Protein AF-A0A1E5A5E1-F1 (afdb_monomer_lite)

Foldseek 3Di:
DFPDPLCVVVLVCVVVVHDDDPVRSVVVSQCPDLVNCLVCQVVVFPVVVCVVCCVVVVDDPPDPDGPSDPDPDPDDDDPVVVVVVLVVCCVPVCVVPVDSDPVSVVVPDDPPSVTDDDD

Sequence (119 aa):
MLQKADQVPAVVAEFIGLELDDAAMARVIEYCSRDYMSSHPHQFDDHVLRQKRESVWQLPPDGTASKAIRFSAKLSLSPALRARLDEVWADTVQKRLGFESYAAFRRSLPNSLGVTRVD

Structure (mmCIF, N/CA/C/O backbone):
data_AF-A0A1E5A5E1-F1
#
_entry.id   AF-A0A1E5A5E1-F1
#
loop_
_atom_site.group_PDB
_atom_site.id
_atom_site.type_symbol
_atom_site.label_atom_id
_atom_site.label_alt_id
_atom_site.label_comp_id
_atom_site.label_asym_id
_atom_site.label_entity_id
_atom_site.label_seq_id
_atom_site.pdbx_PDB_ins_code
_atom_site.Cartn_x
_atom_site.Cartn_y
_atom_site.Cartn_z
_atom_site.occupancy
_atom_site.B_iso_or_equiv
_atom_site.auth_seq_id
_atom_site.auth_comp_id
_atom_site.auth_asym_id
_atom_site.auth_atom_id
_atom_site.pdbx_PDB_model_num
ATOM 1 N N . MET A 1 1 ? -2.680 6.492 -3.375 1.00 49.62 1 MET A N 1
ATOM 2 C CA . MET A 1 1 ? -3.207 6.248 -2.012 1.00 49.62 1 MET A CA 1
ATOM 3 C C . MET A 1 1 ? -4.317 7.249 -1.724 1.00 49.62 1 MET A C 1
ATOM 5 O O . MET A 1 1 ? -4.449 8.203 -2.488 1.00 49.62 1 MET A O 1
ATOM 9 N N . LEU A 1 2 ? -5.129 7.022 -0.687 1.00 54.59 2 LEU A N 1
ATOM 10 C CA . LEU A 1 2 ? -5.981 8.085 -0.149 1.00 54.59 2 LEU A CA 1
ATOM 11 C C . LEU A 1 2 ? -5.094 9.247 0.318 1.00 54.59 2 LEU A C 1
ATOM 13 O O . LEU A 1 2 ? -3.959 9.015 0.733 1.00 54.59 2 LEU A O 1
ATOM 17 N N . GLN A 1 3 ? -5.584 10.482 0.193 1.00 57.97 3 GLN A N 1
ATOM 18 C CA . GLN A 1 3 ? -4.811 11.696 0.498 1.00 57.97 3 GLN A CA 1
ATOM 19 C C . GLN A 1 3 ? -4.301 11.748 1.939 1.00 57.97 3 GLN A C 1
ATOM 21 O O . GLN A 1 3 ? -3.263 12.358 2.192 1.00 57.97 3 GLN A O 1
ATOM 26 N N . LYS A 1 4 ? -5.010 11.104 2.870 1.00 72.62 4 LYS A N 1
ATOM 27 C CA . LYS A 1 4 ? -4.650 11.078 4.282 1.00 72.62 4 LYS A CA 1
ATOM 28 C C . LYS A 1 4 ? -4.744 9.652 4.819 1.00 72.62 4 LYS A C 1
ATOM 30 O O . LYS A 1 4 ? -5.759 8.979 4.650 1.00 72.62 4 LYS A O 1
ATOM 35 N N . ALA A 1 5 ? -3.644 9.165 5.390 1.00 73.81 5 ALA A N 1
ATOM 36 C CA . ALA A 1 5 ? -3.516 7.775 5.827 1.00 73.81 5 ALA A CA 1
ATOM 37 C C . ALA A 1 5 ? -4.463 7.427 6.991 1.00 73.81 5 ALA A C 1
ATOM 39 O O . ALA A 1 5 ? -4.942 6.302 7.071 1.00 73.81 5 ALA A O 1
ATOM 40 N N . ASP A 1 6 ? -4.778 8.406 7.837 1.00 80.19 6 ASP A N 1
ATOM 41 C CA . ASP A 1 6 ? -5.732 8.328 8.950 1.00 80.19 6 ASP A CA 1
ATOM 42 C C . ASP A 1 6 ? -7.191 8.141 8.499 1.00 80.19 6 ASP A C 1
ATOM 44 O O . ASP A 1 6 ? -8.006 7.640 9.265 1.00 80.19 6 ASP A O 1
ATOM 48 N N . GLN A 1 7 ? -7.526 8.477 7.249 1.00 83.31 7 GLN A N 1
ATOM 49 C CA . GLN A 1 7 ? -8.865 8.266 6.683 1.00 83.31 7 GLN A CA 1
ATOM 50 C C . GLN A 1 7 ? -9.058 6.864 6.089 1.00 83.31 7 GLN A C 1
ATOM 52 O O . GLN A 1 7 ? -10.190 6.450 5.840 1.00 83.31 7 GLN A O 1
ATOM 57 N N . VAL A 1 8 ? -7.972 6.118 5.851 1.00 87.88 8 VAL A N 1
ATOM 58 C CA . VAL A 1 8 ? -8.037 4.772 5.255 1.00 87.88 8 VAL A CA 1
ATOM 59 C C . VAL A 1 8 ? -8.859 3.798 6.104 1.00 87.88 8 VAL A C 1
ATOM 61 O O . VAL A 1 8 ? -9.702 3.118 5.518 1.00 87.88 8 VAL A O 1
ATOM 64 N N . PRO A 1 9 ? -8.694 3.729 7.440 1.00 91.31 9 PRO A N 1
ATOM 65 C CA . PRO A 1 9 ? -9.478 2.815 8.267 1.00 91.31 9 PRO A CA 1
ATOM 66 C C . PRO A 1 9 ? -10.992 3.009 8.149 1.00 91.31 9 PRO A C 1
ATOM 68 O O . PRO A 1 9 ? -11.710 2.023 8.018 1.00 91.31 9 PRO A O 1
ATOM 71 N N . ALA A 1 10 ? -11.473 4.256 8.113 1.00 89.56 10 ALA A N 1
ATOM 72 C CA . ALA A 1 10 ? -12.899 4.552 7.964 1.00 89.56 10 ALA A CA 1
ATOM 73 C C . ALA A 1 10 ? -13.447 4.088 6.605 1.00 89.56 10 ALA A C 1
ATOM 75 O O . ALA A 1 10 ? -14.482 3.433 6.546 1.00 89.56 10 ALA A O 1
ATOM 76 N N . VAL A 1 11 ? -12.708 4.345 5.520 1.00 89.62 11 VAL A N 1
ATOM 77 C CA . VAL A 1 11 ? -13.083 3.891 4.169 1.00 89.62 11 VAL A CA 1
ATOM 78 C C . VAL A 1 11 ? -13.121 2.366 4.083 1.00 89.62 11 VAL A C 1
ATOM 80 O O . VAL A 1 11 ? -14.003 1.798 3.445 1.00 89.62 11 VAL A O 1
ATOM 83 N N . VAL A 1 12 ? -12.159 1.688 4.714 1.00 91.00 12 VAL A N 1
ATOM 84 C CA . VAL A 1 12 ? -12.129 0.222 4.758 1.00 91.00 12 VAL A CA 1
ATOM 85 C C . VAL A 1 12 ? -13.298 -0.318 5.578 1.00 91.00 12 VAL A C 1
ATOM 87 O O . VAL A 1 12 ? -13.933 -1.265 5.128 1.00 91.00 12 VAL A O 1
ATOM 90 N N . ALA A 1 13 ? -13.603 0.285 6.730 1.00 92.75 13 ALA A N 1
ATOM 91 C CA . ALA A 1 13 ? -14.733 -0.094 7.575 1.00 92.75 13 ALA A CA 1
ATOM 92 C C . ALA A 1 13 ? -16.069 0.026 6.824 1.00 92.75 13 ALA A C 1
ATOM 94 O O . ALA A 1 13 ? -16.838 -0.933 6.802 1.00 92.75 13 ALA A O 1
ATOM 95 N N . GLU A 1 14 ? -16.294 1.137 6.118 1.00 91.75 14 GLU A N 1
ATOM 96 C CA . GLU A 1 14 ? -17.468 1.318 5.255 1.00 91.75 14 GLU A CA 1
ATOM 97 C C . GLU A 1 14 ? -17.520 0.257 4.146 1.00 91.75 14 GLU A C 1
ATOM 99 O O . GLU A 1 14 ? -18.545 -0.393 3.948 1.00 91.75 14 GLU A O 1
ATOM 104 N N . PHE A 1 15 ? -16.398 0.024 3.457 1.00 91.00 15 PHE A N 1
ATOM 105 C CA . PHE A 1 15 ? -16.320 -0.946 2.364 1.00 91.00 15 PHE A CA 1
ATOM 106 C C . PHE A 1 15 ? -16.673 -2.376 2.798 1.00 91.00 15 PHE A C 1
ATOM 108 O O . PHE A 1 15 ? -17.305 -3.106 2.035 1.00 91.00 15 PHE A O 1
ATOM 115 N N . ILE A 1 16 ? -16.262 -2.783 4.001 1.00 93.81 16 ILE A N 1
ATOM 116 C CA . ILE A 1 16 ? -16.530 -4.127 4.533 1.00 93.81 16 ILE A CA 1
ATOM 117 C C . ILE A 1 16 ? -17.807 -4.200 5.386 1.00 93.81 16 ILE A C 1
ATOM 119 O O . ILE A 1 16 ? -18.127 -5.278 5.882 1.00 93.81 16 ILE A O 1
ATOM 123 N N . GLY A 1 17 ? -18.528 -3.086 5.564 1.00 93.88 17 GLY A N 1
ATOM 124 C CA . GLY A 1 17 ? -19.753 -3.023 6.366 1.00 93.88 17 GLY A CA 1
ATOM 125 C C . GLY A 1 17 ? -19.527 -3.236 7.866 1.00 93.88 17 GLY A C 1
ATOM 126 O O . GLY A 1 17 ? -20.331 -3.904 8.514 1.00 93.88 17 GLY A O 1
ATOM 127 N N . LEU A 1 18 ? -18.421 -2.722 8.410 1.00 95.12 18 LEU A N 1
ATOM 128 C CA . LEU A 1 18 ? -18.067 -2.851 9.823 1.00 95.12 18 LEU A CA 1
ATOM 129 C C . LEU A 1 18 ? -18.313 -1.540 10.573 1.00 95.12 18 LEU A C 1
ATOM 131 O O . LEU A 1 18 ? -17.696 -0.521 10.276 1.00 95.12 18 LEU A O 1
ATOM 135 N N . GLU A 1 19 ? -19.157 -1.596 11.599 1.00 93.56 19 GLU A N 1
ATOM 136 C CA . GLU A 1 19 ? -19.338 -0.487 12.534 1.00 93.56 19 GLU A CA 1
ATOM 137 C C . GLU A 1 19 ? -18.214 -0.496 13.577 1.00 93.56 19 GLU A C 1
ATOM 139 O O . GLU A 1 19 ? -17.918 -1.526 14.188 1.00 93.56 19 GLU A O 1
ATOM 144 N N . LEU A 1 20 ? -17.579 0.658 13.779 1.00 90.81 20 LEU A N 1
ATOM 145 C CA . LEU A 1 20 ? -16.525 0.855 14.769 1.00 90.81 20 LEU A CA 1
ATOM 146 C C . LEU A 1 20 ? -16.891 2.046 15.646 1.00 90.81 20 LEU A C 1
ATOM 148 O O . LEU A 1 20 ? -17.238 3.107 15.131 1.00 90.81 20 LEU A O 1
ATOM 152 N N . ASP A 1 21 ? -16.766 1.880 16.960 1.00 95.75 21 ASP A N 1
ATOM 153 C CA . ASP A 1 21 ? -16.790 3.020 17.869 1.00 95.75 21 ASP A CA 1
ATOM 154 C C . ASP A 1 21 ? -15.487 3.836 17.765 1.00 95.75 21 ASP A C 1
ATOM 156 O O . ASP A 1 21 ? -14.462 3.373 17.244 1.00 95.75 21 ASP A O 1
ATOM 160 N N . ASP A 1 22 ? -15.515 5.066 18.282 1.00 94.25 22 ASP A N 1
ATOM 161 C CA . ASP A 1 22 ? -14.371 5.983 18.231 1.00 94.25 22 ASP A CA 1
ATOM 162 C C . ASP A 1 22 ? -13.118 5.392 18.898 1.00 94.25 22 ASP A C 1
ATOM 164 O O . ASP A 1 22 ? -11.992 5.612 18.445 1.00 94.25 22 ASP A O 1
ATOM 168 N N . ALA A 1 23 ? -13.295 4.593 19.955 1.00 95.81 23 ALA A N 1
ATOM 169 C CA . ALA A 1 23 ? -12.195 3.973 20.685 1.00 95.81 23 ALA A CA 1
ATOM 170 C C . ALA A 1 23 ? -11.534 2.834 19.890 1.00 95.81 23 ALA A C 1
ATOM 172 O O . ALA A 1 23 ? -10.325 2.606 19.994 1.00 95.81 23 ALA A O 1
ATOM 173 N N . ALA A 1 24 ? -12.306 2.083 19.110 1.00 94.75 24 ALA A N 1
ATOM 174 C CA . ALA A 1 24 ? -11.819 1.071 18.191 1.00 94.75 24 ALA A CA 1
ATOM 175 C C . ALA A 1 24 ? -11.139 1.730 16.988 1.00 94.75 24 ALA A C 1
ATOM 177 O O . ALA A 1 24 ? -10.028 1.334 16.637 1.00 94.75 24 ALA A O 1
ATOM 178 N N . MET A 1 25 ? -11.737 2.781 16.419 1.00 95.00 25 MET A N 1
ATOM 179 C CA . MET A 1 25 ? -11.148 3.542 15.315 1.00 95.00 25 MET A CA 1
ATOM 180 C C . MET A 1 25 ? -9.783 4.131 15.697 1.00 95.00 25 MET A C 1
ATOM 182 O O . MET A 1 25 ? -8.807 3.964 14.963 1.00 95.00 25 MET A O 1
ATOM 186 N N . ALA A 1 26 ? -9.680 4.745 16.880 1.00 94.50 26 ALA A N 1
ATOM 187 C CA . ALA A 1 26 ? -8.428 5.308 17.381 1.00 94.50 26 ALA A CA 1
ATOM 188 C C . ALA A 1 26 ? -7.321 4.245 17.500 1.00 94.50 26 ALA A C 1
ATOM 190 O O . ALA A 1 26 ? -6.195 4.467 17.050 1.00 94.50 26 ALA A O 1
ATOM 191 N N . ARG A 1 27 ? -7.656 3.057 18.025 1.00 94.94 27 ARG A N 1
ATOM 192 C CA . ARG A 1 27 ? -6.721 1.922 18.122 1.00 94.94 27 ARG A CA 1
ATOM 193 C C . ARG A 1 27 ? -6.278 1.415 16.753 1.00 94.94 27 ARG A C 1
ATOM 195 O O . ARG A 1 27 ? -5.101 1.122 16.563 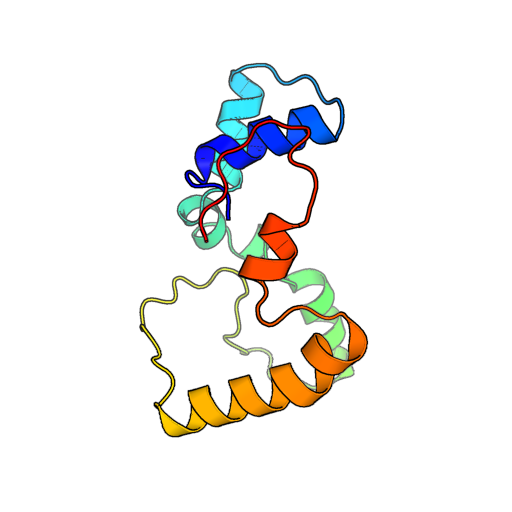1.00 94.94 27 ARG A O 1
ATOM 202 N N . VAL A 1 28 ? -7.193 1.328 15.787 1.00 94.31 28 VAL A N 1
ATOM 203 C CA . VAL A 1 28 ? -6.852 0.910 14.419 1.00 94.31 28 VAL A CA 1
ATOM 204 C C . VAL A 1 28 ? -5.877 1.900 13.782 1.00 94.31 28 VAL A C 1
ATOM 206 O O . VAL A 1 28 ? -4.875 1.473 13.209 1.00 94.31 28 VAL A O 1
ATOM 209 N N . ILE A 1 29 ? -6.127 3.206 13.913 1.00 93.25 29 ILE A N 1
ATOM 210 C CA . ILE A 1 29 ? -5.229 4.247 13.395 1.00 93.25 29 ILE A CA 1
ATOM 211 C C . ILE A 1 29 ? -3.841 4.137 14.041 1.00 93.25 29 ILE A C 1
ATOM 213 O O . ILE A 1 29 ? -2.836 4.176 13.330 1.00 93.25 29 ILE A O 1
ATOM 217 N N . GLU A 1 30 ? -3.774 3.953 15.363 1.00 93.31 30 GLU A N 1
ATOM 218 C CA . GLU A 1 30 ? -2.513 3.779 16.088 1.00 93.31 30 GLU A CA 1
ATOM 219 C C . GLU A 1 30 ? -1.730 2.562 15.574 1.00 93.31 30 GLU A C 1
ATOM 221 O O . GLU A 1 30 ? -0.571 2.697 15.176 1.00 93.31 30 GLU A O 1
ATOM 226 N N . TYR A 1 31 ? -2.361 1.387 15.517 1.00 92.69 31 TYR A N 1
ATOM 227 C CA . TYR A 1 31 ? -1.687 0.134 15.160 1.00 92.69 31 TYR A CA 1
ATOM 228 C C . TYR A 1 31 ? -1.326 0.042 13.675 1.00 92.69 31 TYR A C 1
ATOM 230 O O . TYR A 1 31 ? -0.373 -0.650 13.315 1.00 92.69 31 TYR A O 1
ATOM 238 N N . CYS A 1 32 ? -2.037 0.776 12.816 1.00 90.12 32 CYS A N 1
ATOM 239 C CA . CYS A 1 32 ? -1.703 0.915 11.398 1.00 90.12 32 CYS A CA 1
ATOM 240 C C . CYS A 1 32 ? -0.672 2.023 11.129 1.00 90.12 32 CYS A C 1
ATOM 242 O O . CYS A 1 32 ? -0.261 2.219 9.981 1.00 90.12 32 CYS A O 1
ATOM 244 N N . SER A 1 33 ? -0.253 2.777 12.150 1.00 89.06 33 SER A N 1
ATOM 245 C CA . SER A 1 33 ? 0.749 3.821 11.974 1.00 89.06 33 SER A CA 1
ATOM 246 C C . SER A 1 33 ? 2.126 3.218 11.693 1.00 89.06 33 SER A C 1
ATOM 248 O O . SER A 1 33 ? 2.531 2.200 12.259 1.00 89.06 33 SER A O 1
ATOM 250 N N . ARG A 1 34 ? 2.908 3.895 10.842 1.00 86.50 34 ARG A N 1
ATOM 251 C CA . ARG A 1 34 ? 4.296 3.491 10.568 1.00 86.50 34 ARG A CA 1
ATOM 252 C C . ARG A 1 34 ? 5.127 3.437 11.849 1.00 86.50 34 ARG A C 1
ATOM 254 O O . ARG A 1 34 ? 5.989 2.569 11.970 1.00 86.50 34 ARG A O 1
ATOM 261 N N . ASP A 1 35 ? 4.885 4.364 12.773 1.00 89.12 35 ASP A N 1
ATOM 262 C CA . ASP A 1 35 ? 5.615 4.435 14.032 1.00 89.12 35 ASP A CA 1
ATOM 263 C C . ASP A 1 35 ? 5.386 3.168 14.856 1.00 89.12 35 ASP A C 1
ATOM 265 O O . ASP A 1 35 ? 6.365 2.473 15.136 1.00 89.12 35 ASP A O 1
ATOM 269 N N . TYR A 1 36 ? 4.123 2.807 15.106 1.00 91.88 36 TYR A N 1
ATOM 270 C CA . TYR A 1 36 ? 3.760 1.589 15.831 1.00 91.88 36 TYR A CA 1
ATOM 271 C C . TYR A 1 36 ? 4.282 0.324 15.142 1.00 91.88 36 TYR A C 1
ATOM 273 O O . TYR A 1 36 ? 4.880 -0.535 15.791 1.00 91.88 36 TYR A O 1
ATOM 281 N N . MET A 1 37 ? 4.115 0.216 13.819 1.00 90.19 37 MET A N 1
ATOM 282 C CA . MET A 1 37 ? 4.582 -0.952 13.066 1.00 90.19 37 MET A CA 1
ATOM 283 C C . MET A 1 37 ? 6.103 -1.119 13.138 1.00 90.19 37 MET A C 1
ATOM 285 O O . MET A 1 37 ? 6.608 -2.232 13.275 1.00 90.19 37 MET A O 1
ATOM 289 N N . SER A 1 38 ? 6.845 -0.009 13.065 1.00 87.75 38 SER A N 1
ATOM 290 C CA . SER A 1 38 ? 8.309 -0.027 13.139 1.00 87.75 38 SER A CA 1
ATOM 291 C C . SER A 1 38 ? 8.847 -0.292 14.548 1.00 87.75 38 SER A C 1
ATOM 293 O O . SER A 1 38 ? 9.940 -0.841 14.670 1.00 87.75 38 SER A O 1
ATOM 295 N N . SER A 1 39 ? 8.106 0.074 15.603 1.00 90.19 39 SER A N 1
ATOM 296 C CA . SER A 1 39 ? 8.478 -0.216 16.996 1.00 90.19 39 SER A CA 1
ATOM 297 C C . SER A 1 39 ? 8.082 -1.625 17.440 1.00 90.19 39 SER A C 1
ATOM 299 O O . SER A 1 39 ? 8.663 -2.144 18.389 1.00 90.19 39 SER A O 1
ATOM 301 N N . HIS A 1 40 ? 7.140 -2.265 16.742 1.00 89.75 40 HIS A N 1
ATOM 302 C CA . HIS A 1 40 ? 6.684 -3.631 17.013 1.00 89.75 40 HIS A CA 1
ATOM 303 C C . HIS A 1 40 ? 6.952 -4.581 15.833 1.00 89.75 40 HIS A C 1
ATOM 305 O O . HIS A 1 40 ? 6.045 -5.294 15.403 1.00 89.75 40 HIS A O 1
ATOM 311 N N . PRO A 1 41 ? 8.188 -4.653 15.300 1.00 82.56 41 PRO A N 1
ATOM 312 C CA . PRO A 1 41 ? 8.474 -5.354 14.049 1.00 82.56 41 PRO A CA 1
ATOM 313 C C . PRO A 1 41 ? 8.108 -6.839 14.096 1.00 82.56 41 PRO A C 1
ATOM 315 O O . PRO A 1 41 ? 7.724 -7.393 13.077 1.00 82.56 41 PRO A O 1
ATOM 318 N N . HIS A 1 42 ? 8.158 -7.472 15.270 1.00 84.69 42 HIS A N 1
ATOM 319 C CA . HIS A 1 42 ? 7.804 -8.881 15.434 1.00 84.69 42 HIS A CA 1
ATOM 320 C C . HIS A 1 42 ? 6.316 -9.186 15.186 1.00 84.69 42 HIS A C 1
ATOM 322 O O . HIS A 1 42 ? 5.966 -10.310 14.849 1.00 84.69 42 HIS A O 1
ATOM 328 N N . GLN A 1 43 ? 5.429 -8.192 15.319 1.00 86.69 43 GLN A N 1
ATOM 329 C CA . GLN A 1 43 ? 4.012 -8.344 14.961 1.00 86.69 43 GLN A CA 1
ATOM 330 C C . GLN A 1 43 ? 3.786 -8.291 13.439 1.00 86.69 43 GLN A C 1
ATOM 332 O O . GLN A 1 43 ? 2.741 -8.721 12.959 1.00 86.69 43 GLN A O 1
ATOM 337 N N . PHE A 1 44 ? 4.756 -7.764 12.682 1.00 84.44 44 PHE A N 1
ATOM 338 C CA . PHE A 1 44 ? 4.641 -7.477 11.246 1.00 84.44 44 PHE A CA 1
ATOM 339 C C . PHE A 1 44 ? 5.719 -8.165 10.393 1.00 84.44 44 PHE A C 1
ATOM 341 O O . PHE A 1 44 ? 5.779 -7.957 9.177 1.00 84.44 44 PHE A O 1
ATOM 348 N N . ASP A 1 45 ? 6.599 -8.952 11.008 1.00 80.75 45 ASP A N 1
ATOM 349 C CA . ASP A 1 45 ? 7.601 -9.754 10.321 1.00 80.75 45 ASP A CA 1
ATOM 350 C C . ASP A 1 45 ? 7.058 -11.156 10.004 1.00 80.75 45 ASP A C 1
ATOM 352 O O . ASP A 1 45 ? 5.949 -11.543 10.367 1.00 80.75 45 ASP A O 1
ATOM 356 N N . ASP A 1 46 ? 7.865 -11.931 9.287 1.00 77.75 46 ASP A N 1
ATOM 357 C CA . ASP A 1 46 ? 7.536 -13.311 8.945 1.00 77.75 46 ASP A CA 1
ATOM 358 C C . ASP A 1 46 ? 8.131 -14.302 9.947 1.00 77.75 46 ASP A C 1
ATOM 360 O O . ASP A 1 46 ? 8.461 -15.409 9.540 1.00 77.75 46 ASP A O 1
ATOM 364 N N . HIS A 1 47 ? 8.344 -13.953 11.223 1.00 79.56 47 HIS A N 1
ATOM 365 C CA . HIS A 1 47 ? 9.147 -14.784 12.136 1.00 79.56 47 HIS A CA 1
ATOM 366 C C . HIS A 1 47 ? 8.720 -16.261 12.177 1.00 79.56 47 HIS A C 1
ATOM 368 O O . HIS A 1 47 ? 9.584 -17.136 12.137 1.00 79.56 47 HIS A O 1
ATOM 374 N N . VAL A 1 48 ? 7.413 -16.551 12.155 1.00 78.19 48 VAL A N 1
ATOM 375 C CA . VAL A 1 48 ? 6.877 -17.925 12.114 1.00 78.19 48 VAL A CA 1
ATOM 376 C C . VAL A 1 48 ? 7.320 -18.675 10.853 1.00 78.19 48 VAL A C 1
ATOM 378 O O 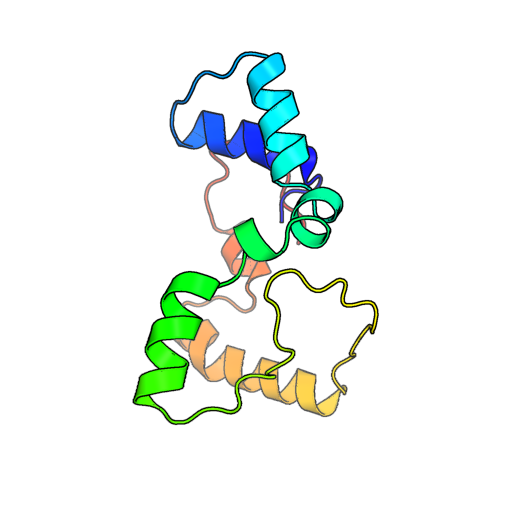. VAL A 1 48 ? 7.749 -19.829 10.919 1.00 78.19 48 VAL A O 1
ATOM 381 N N . LEU A 1 49 ? 7.227 -18.028 9.689 1.00 79.44 49 LEU A N 1
ATOM 382 C CA . LEU A 1 49 ? 7.633 -18.618 8.411 1.00 79.44 49 LEU A CA 1
ATOM 383 C C . LEU A 1 49 ? 9.152 -18.650 8.269 1.00 79.44 49 LEU A C 1
ATOM 385 O O . LEU A 1 49 ? 9.697 -19.603 7.724 1.00 79.44 49 LEU A O 1
ATOM 389 N N . ARG A 1 50 ? 9.835 -17.624 8.773 1.00 77.50 50 ARG A N 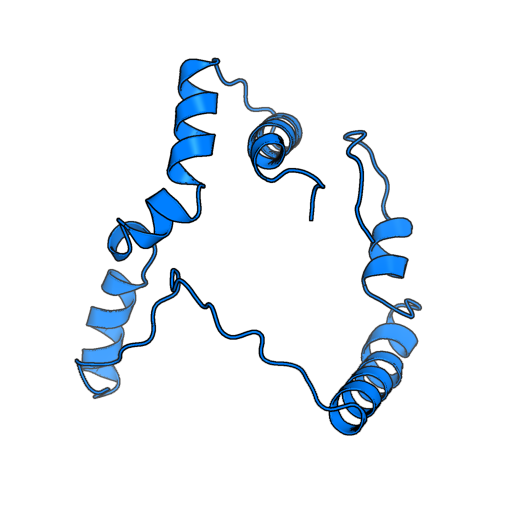1
ATOM 390 C CA . ARG A 1 50 ? 11.282 -17.458 8.728 1.00 77.50 50 ARG A CA 1
ATOM 391 C C . ARG A 1 50 ? 11.974 -18.565 9.513 1.00 77.50 50 ARG A C 1
ATOM 393 O O . ARG A 1 50 ? 12.809 -19.242 8.931 1.00 77.50 50 ARG A O 1
ATOM 400 N N . GLN A 1 51 ? 11.543 -18.835 10.746 1.00 78.00 51 GLN A N 1
ATOM 401 C CA . GLN A 1 51 ? 12.091 -19.922 11.567 1.00 78.00 51 GLN A CA 1
ATOM 402 C C . GLN A 1 51 ? 11.972 -21.284 10.869 1.00 78.00 51 GLN A C 1
ATOM 404 O O . GLN A 1 51 ? 12.925 -22.061 10.841 1.00 78.00 51 GLN A O 1
ATOM 409 N N . LYS A 1 52 ? 10.823 -21.563 10.239 1.00 81.00 52 LYS A N 1
ATOM 410 C CA . LYS A 1 52 ? 10.643 -22.800 9.469 1.00 81.00 52 LYS A CA 1
ATOM 411 C C . LYS A 1 52 ? 11.500 -22.810 8.200 1.00 81.00 52 LYS A C 1
ATOM 413 O O . LYS A 1 52 ? 12.194 -23.789 7.947 1.00 81.00 52 LYS A O 1
ATOM 418 N N . ARG A 1 53 ? 11.496 -21.728 7.418 1.00 81.94 53 ARG A N 1
ATOM 419 C CA . ARG A 1 53 ? 12.212 -21.624 6.137 1.00 81.94 53 ARG A CA 1
ATOM 420 C C . ARG A 1 53 ? 13.725 -21.697 6.304 1.00 81.94 53 ARG A C 1
ATOM 422 O O . ARG A 1 53 ? 14.362 -22.419 5.551 1.00 81.94 53 ARG A O 1
ATOM 429 N N . GLU A 1 54 ? 14.298 -20.964 7.254 1.00 80.62 54 GLU A N 1
ATOM 430 C CA . GLU A 1 54 ? 15.750 -20.917 7.469 1.00 80.62 54 GLU A CA 1
ATOM 431 C C . GLU A 1 54 ? 16.305 -22.301 7.802 1.00 80.62 54 GLU A C 1
ATOM 433 O O . GLU A 1 54 ? 17.317 -22.698 7.230 1.00 80.62 54 GLU A O 1
ATOM 438 N N . SER A 1 55 ? 15.579 -23.080 8.613 1.00 76.38 55 SER A N 1
ATOM 439 C CA . SER A 1 55 ? 15.959 -24.461 8.928 1.00 76.38 55 SER A CA 1
ATOM 440 C C . SER A 1 55 ? 15.942 -25.396 7.709 1.00 76.38 55 SER A C 1
ATOM 442 O O . SER A 1 55 ? 16.804 -26.261 7.589 1.00 76.38 55 SER A O 1
ATOM 444 N N . VAL A 1 56 ? 14.997 -25.208 6.778 1.00 84.44 56 VAL A N 1
ATOM 445 C CA . VAL A 1 56 ? 14.858 -26.056 5.579 1.00 84.44 56 VAL A CA 1
ATOM 446 C C . VAL A 1 56 ? 15.823 -25.627 4.472 1.00 84.44 56 VAL A C 1
ATOM 448 O O . VAL A 1 56 ? 16.351 -26.471 3.755 1.00 84.44 56 VAL A O 1
ATOM 451 N N . TRP A 1 57 ? 16.051 -24.323 4.306 1.00 83.06 57 TRP A N 1
ATOM 452 C CA . TRP A 1 57 ? 16.841 -23.753 3.207 1.00 83.06 57 TRP A CA 1
ATOM 453 C C . TRP A 1 57 ? 18.282 -23.403 3.593 1.00 83.06 57 TRP A C 1
ATOM 455 O O . TRP A 1 57 ? 19.001 -22.865 2.757 1.00 83.06 57 TRP A O 1
ATOM 465 N N . GLN A 1 58 ? 18.703 -23.696 4.830 1.00 82.56 58 GLN A N 1
ATOM 466 C CA . GLN A 1 58 ? 20.050 -23.405 5.346 1.00 82.56 58 GLN A CA 1
ATOM 467 C C . GLN A 1 58 ? 20.459 -21.938 5.130 1.00 82.56 58 GLN A C 1
ATOM 469 O O . GLN A 1 58 ? 21.609 -21.626 4.823 1.00 82.56 58 GLN A O 1
ATOM 474 N N . LEU A 1 59 ? 19.488 -21.028 5.243 1.00 78.75 59 LEU A N 1
ATOM 475 C CA . LEU A 1 59 ? 19.744 -19.601 5.089 1.00 78.75 59 LEU A CA 1
ATOM 476 C C . LEU A 1 59 ? 20.463 -19.057 6.334 1.00 78.75 59 LEU A C 1
ATOM 478 O O . LEU A 1 59 ? 20.219 -19.560 7.434 1.00 78.75 59 LEU A O 1
ATOM 482 N N . PRO A 1 60 ? 21.306 -18.018 6.187 1.00 72.88 60 PRO A N 1
ATOM 483 C CA . PRO A 1 60 ? 21.955 -17.377 7.322 1.00 72.88 60 PRO A CA 1
ATOM 484 C C . PRO A 1 60 ? 20.911 -16.869 8.333 1.00 72.88 60 PRO A C 1
ATOM 486 O O . PRO A 1 60 ? 19.958 -16.197 7.926 1.00 72.88 60 PRO A O 1
ATOM 489 N N . PRO A 1 61 ? 21.069 -17.170 9.634 1.00 63.22 61 PRO A N 1
ATOM 490 C CA . PRO A 1 61 ? 20.095 -16.813 10.670 1.00 63.22 61 PRO A CA 1
ATOM 491 C C . PRO A 1 61 ? 20.050 -15.304 10.978 1.00 63.22 61 PRO A C 1
ATOM 493 O O . PRO A 1 61 ? 19.198 -14.842 11.732 1.00 63.22 61 PRO A O 1
ATOM 496 N N . ASP A 1 62 ? 20.975 -14.525 10.419 1.00 65.81 62 ASP A N 1
ATOM 497 C CA . ASP A 1 62 ? 21.213 -13.106 10.684 1.00 65.81 62 ASP A CA 1
ATOM 498 C C . ASP A 1 62 ? 20.731 -12.177 9.553 1.00 65.81 62 ASP A C 1
ATOM 500 O O . ASP A 1 62 ? 21.112 -11.007 9.488 1.00 65.81 62 ASP A O 1
ATOM 504 N N . GLY A 1 63 ? 19.856 -12.664 8.667 1.00 64.56 63 GLY A N 1
ATOM 505 C CA . GLY A 1 63 ? 19.265 -11.846 7.610 1.00 64.56 63 GLY A CA 1
ATOM 506 C C . GLY A 1 63 ? 18.582 -10.581 8.156 1.00 64.56 63 GLY A C 1
ATOM 507 O O . GLY A 1 63 ? 17.585 -10.651 8.874 1.00 64.56 63 GLY A O 1
ATOM 508 N N . THR A 1 64 ? 19.078 -9.404 7.762 1.00 66.50 64 THR A N 1
ATOM 509 C CA . THR A 1 64 ? 18.610 -8.085 8.242 1.00 66.50 64 THR A CA 1
ATOM 510 C C . THR A 1 64 ? 17.399 -7.530 7.483 1.00 66.50 64 THR A C 1
ATOM 512 O O . THR A 1 64 ? 16.970 -6.397 7.714 1.00 66.50 64 THR A O 1
ATOM 515 N N . ALA A 1 65 ? 16.815 -8.315 6.575 1.00 68.19 65 ALA A N 1
ATOM 516 C CA . ALA A 1 65 ? 15.621 -7.921 5.841 1.00 68.19 65 ALA A CA 1
ATOM 517 C C . ALA A 1 65 ? 14.409 -7.855 6.786 1.00 68.19 65 ALA A C 1
ATOM 519 O O . ALA A 1 65 ? 14.017 -8.849 7.395 1.00 68.19 65 ALA A O 1
ATOM 520 N N . SER A 1 66 ? 13.787 -6.681 6.874 1.00 71.44 66 SER A N 1
ATOM 521 C CA . SER A 1 66 ? 12.564 -6.446 7.641 1.00 71.44 66 SER A CA 1
ATOM 522 C C . SER A 1 66 ? 11.502 -5.803 6.752 1.00 71.44 66 SER A C 1
ATOM 524 O O . SER A 1 66 ? 11.800 -4.997 5.869 1.00 71.44 66 SER A O 1
ATOM 526 N N . LYS A 1 67 ? 10.241 -6.178 6.981 1.00 72.69 67 LYS A N 1
ATOM 527 C CA . LYS A 1 67 ? 9.082 -5.640 6.256 1.00 72.69 67 LYS A CA 1
ATOM 528 C C . LYS A 1 67 ? 8.719 -4.225 6.701 1.00 72.69 67 LYS A C 1
ATOM 530 O O . LYS A 1 67 ? 8.236 -3.435 5.897 1.00 72.69 67 LYS A O 1
ATOM 535 N N . ALA A 1 68 ? 8.988 -3.895 7.962 1.00 74.44 68 ALA A N 1
ATOM 536 C CA . ALA A 1 68 ? 8.643 -2.620 8.586 1.00 74.44 68 ALA A CA 1
ATOM 537 C C . ALA A 1 68 ? 9.891 -1.746 8.814 1.00 74.44 68 ALA A C 1
ATOM 539 O O . ALA A 1 68 ? 10.120 -1.228 9.905 1.00 74.44 68 ALA A O 1
ATOM 540 N N . ILE A 1 69 ? 10.736 -1.587 7.789 1.00 70.38 69 ILE A N 1
ATOM 541 C CA . ILE A 1 69 ? 11.937 -0.743 7.889 1.00 70.38 69 ILE A CA 1
ATOM 542 C C . ILE A 1 69 ? 11.564 0.737 7.738 1.00 70.38 69 ILE A C 1
ATOM 544 O O . ILE A 1 69 ? 10.845 1.151 6.818 1.00 70.38 69 ILE A O 1
ATOM 548 N N . ARG A 1 70 ? 12.146 1.590 8.588 1.00 68.44 70 ARG A N 1
ATOM 549 C CA . ARG A 1 70 ? 12.226 3.030 8.318 1.00 68.44 70 ARG A CA 1
ATOM 550 C C . ARG A 1 70 ? 13.233 3.303 7.195 1.00 68.44 70 ARG A C 1
ATOM 552 O O . ARG A 1 70 ? 14.336 3.767 7.445 1.00 68.44 70 ARG A O 1
ATOM 559 N N . PHE A 1 71 ? 12.874 3.012 5.945 1.00 64.50 71 PHE A N 1
ATOM 560 C CA . PHE A 1 71 ? 13.686 3.459 4.813 1.00 64.50 71 PHE A CA 1
ATOM 561 C C . PHE A 1 71 ? 13.614 4.988 4.720 1.00 64.50 71 PHE A C 1
ATOM 563 O O . PHE A 1 71 ? 12.518 5.558 4.655 1.00 64.50 71 PHE A O 1
ATOM 570 N N . SER A 1 72 ? 14.783 5.631 4.762 1.00 58.62 72 SER A N 1
ATOM 571 C CA . SER A 1 72 ? 14.978 7.084 4.656 1.00 58.62 72 SER A CA 1
ATOM 572 C C . SER A 1 72 ? 15.682 7.502 3.360 1.00 58.62 72 SER A C 1
ATOM 574 O O . SER A 1 72 ? 15.650 8.675 2.994 1.00 58.62 72 SER A O 1
ATOM 576 N N . ALA A 1 73 ? 16.288 6.562 2.629 1.00 62.59 73 ALA A N 1
ATOM 577 C CA . ALA A 1 73 ? 16.960 6.864 1.373 1.00 62.59 73 ALA A CA 1
ATOM 578 C C . ALA A 1 73 ? 15.937 7.030 0.239 1.00 62.59 73 ALA A C 1
ATOM 580 O O . ALA A 1 73 ? 15.279 6.070 -0.168 1.00 62.59 73 ALA A O 1
ATOM 581 N N . LYS A 1 74 ? 15.821 8.249 -0.304 1.00 64.44 74 LYS A N 1
ATOM 582 C CA . LYS A 1 74 ? 15.153 8.491 -1.590 1.00 64.44 74 LYS A CA 1
ATOM 583 C C . LYS A 1 74 ? 16.020 7.910 -2.707 1.00 64.44 74 LYS A C 1
ATOM 585 O O . LYS A 1 74 ? 16.835 8.611 -3.295 1.00 64.44 74 LYS A O 1
ATOM 590 N N . LEU A 1 75 ? 15.857 6.623 -2.989 1.00 76.12 75 LEU A N 1
ATOM 591 C CA . LEU A 1 75 ? 16.419 6.023 -4.194 1.00 76.12 75 LEU A CA 1
ATOM 592 C C . LEU A 1 75 ? 15.674 6.596 -5.404 1.00 76.12 75 LEU A C 1
ATOM 594 O O . LEU A 1 75 ? 14.472 6.385 -5.562 1.00 76.12 75 LEU A O 1
ATOM 598 N N . SER A 1 76 ? 16.373 7.361 -6.239 1.00 83.56 76 SER A N 1
ATOM 599 C CA . SER A 1 76 ? 15.837 7.861 -7.504 1.00 83.56 76 SER A CA 1
ATOM 600 C C . SER A 1 76 ? 16.278 6.964 -8.653 1.00 83.56 76 SER A C 1
ATOM 602 O O . SER A 1 76 ? 17.470 6.701 -8.812 1.00 83.56 76 SER A O 1
ATOM 604 N N . LEU A 1 77 ? 15.335 6.543 -9.492 1.00 89.69 77 LEU A N 1
ATOM 605 C CA . LEU A 1 77 ? 15.661 5.871 -10.748 1.00 89.69 77 LEU A CA 1
ATOM 606 C C . LEU A 1 77 ? 16.360 6.852 -11.694 1.00 89.69 77 LEU A C 1
ATOM 608 O O . LEU A 1 77 ? 15.951 8.012 -11.791 1.00 89.69 77 LEU A O 1
ATOM 612 N N . SER A 1 78 ? 17.377 6.381 -12.418 1.00 95.31 78 SER A N 1
ATOM 613 C CA . SER A 1 78 ? 17.966 7.169 -13.499 1.00 95.31 78 SER A CA 1
ATOM 614 C C . SER A 1 78 ? 16.930 7.410 -14.611 1.00 95.31 78 SER A C 1
ATOM 616 O O . SER A 1 78 ? 16.026 6.584 -14.796 1.00 95.31 78 SER A O 1
ATOM 618 N N . PRO A 1 79 ? 17.050 8.502 -15.389 1.00 95.69 79 PRO A N 1
ATOM 619 C CA . PRO A 1 79 ? 16.140 8.767 -16.504 1.00 95.69 79 PRO A CA 1
ATOM 620 C C . PRO A 1 79 ? 16.076 7.616 -17.517 1.00 95.69 79 PRO A C 1
ATOM 622 O O . PRO A 1 79 ? 14.993 7.247 -17.960 1.00 95.69 79 PRO A O 1
ATOM 625 N N . ALA A 1 80 ? 17.221 6.994 -17.819 1.00 96.75 80 ALA A N 1
ATOM 626 C CA . ALA A 1 80 ? 17.302 5.862 -18.742 1.00 96.75 80 ALA A CA 1
ATOM 627 C C . ALA A 1 80 ? 16.526 4.635 -18.236 1.00 96.75 80 ALA A C 1
ATOM 629 O O . ALA A 1 80 ? 15.797 4.001 -18.995 1.00 96.75 80 ALA A O 1
ATOM 630 N N . LEU A 1 81 ? 16.639 4.317 -16.941 1.00 96.06 81 LEU A N 1
ATOM 631 C CA . LEU A 1 81 ? 15.902 3.200 -16.354 1.00 96.06 81 LEU A CA 1
ATOM 632 C C . LEU A 1 81 ? 14.396 3.482 -16.309 1.00 96.06 81 LEU A C 1
ATOM 634 O O . LEU A 1 81 ? 13.603 2.582 -16.564 1.00 96.06 81 LEU A O 1
ATOM 638 N N . ARG A 1 82 ? 13.999 4.728 -16.024 1.00 94.94 82 ARG A N 1
ATOM 639 C CA . ARG A 1 82 ? 12.590 5.139 -16.071 1.00 94.94 82 ARG A CA 1
ATOM 640 C C . ARG A 1 82 ? 12.001 4.946 -17.468 1.00 94.94 82 ARG A C 1
ATOM 642 O O . ARG A 1 82 ? 10.999 4.254 -17.584 1.00 94.94 82 ARG A O 1
ATOM 649 N N . ALA A 1 83 ? 12.673 5.451 -18.504 1.00 96.00 83 ALA A N 1
ATOM 650 C CA . ALA A 1 83 ? 12.235 5.279 -19.889 1.00 96.00 83 ALA A CA 1
ATOM 651 C C . ALA A 1 83 ? 12.085 3.795 -20.260 1.00 96.00 83 ALA A C 1
ATOM 653 O O . ALA A 1 83 ? 11.091 3.398 -20.862 1.00 96.00 83 ALA A O 1
ATOM 654 N N . ARG A 1 84 ? 13.023 2.945 -19.820 1.00 97.31 84 ARG A N 1
ATOM 655 C CA . ARG A 1 84 ? 12.937 1.503 -20.069 1.00 97.31 84 ARG A CA 1
ATOM 656 C C . ARG A 1 84 ? 11.740 0.845 -19.376 1.00 97.31 84 ARG A C 1
ATOM 658 O O . ARG A 1 84 ? 11.136 -0.061 -19.943 1.00 97.31 84 ARG A O 1
ATOM 665 N N . LEU A 1 85 ? 11.400 1.267 -18.159 1.00 95.69 85 LEU A N 1
ATOM 666 C CA . LEU A 1 85 ? 10.209 0.772 -17.461 1.00 95.69 85 LEU A CA 1
ATOM 667 C C . LEU A 1 85 ? 8.919 1.233 -18.152 1.00 95.69 85 LEU A C 1
ATOM 669 O O . LEU A 1 85 ? 7.987 0.437 -18.256 1.00 95.69 85 LEU A O 1
ATOM 673 N N . ASP A 1 86 ? 8.886 2.463 -18.669 1.00 95.62 86 ASP A N 1
ATOM 674 C CA . ASP A 1 86 ? 7.743 2.993 -19.421 1.00 95.62 86 ASP A CA 1
ATOM 675 C C . ASP A 1 86 ? 7.527 2.216 -20.736 1.00 95.62 86 ASP A C 1
ATOM 677 O O . ASP A 1 86 ? 6.397 1.854 -21.064 1.00 95.62 86 ASP A O 1
ATOM 681 N N . GLU A 1 87 ? 8.600 1.852 -21.450 1.00 97.06 87 GLU A N 1
ATOM 682 C CA . GLU A 1 87 ? 8.527 0.976 -22.633 1.00 97.06 87 GLU A CA 1
ATOM 683 C C . GLU A 1 87 ? 7.937 -0.401 -22.300 1.00 97.06 87 GLU A C 1
ATOM 685 O O . GLU A 1 87 ? 7.068 -0.905 -23.016 1.00 97.06 87 GLU A O 1
ATOM 690 N N . VAL A 1 88 ? 8.392 -1.014 -21.201 1.00 97.06 88 VAL A N 1
ATOM 691 C CA . VAL A 1 88 ? 7.877 -2.314 -20.746 1.00 97.06 88 VAL A CA 1
ATOM 692 C C . VAL A 1 88 ? 6.406 -2.200 -20.357 1.00 97.06 88 VAL A C 1
ATOM 694 O O . VAL A 1 88 ? 5.619 -3.083 -20.699 1.00 97.06 88 VAL A O 1
ATOM 697 N N . TRP A 1 89 ? 6.002 -1.121 -19.682 1.00 96.88 89 TRP A N 1
ATOM 698 C CA . TRP A 1 89 ? 4.597 -0.870 -19.363 1.00 96.88 89 TRP A CA 1
ATOM 699 C C . TRP A 1 89 ? 3.746 -0.760 -20.628 1.00 96.88 89 TRP A C 1
ATOM 701 O O . TRP A 1 89 ? 2.697 -1.403 -20.719 1.00 96.88 89 TRP A O 1
ATOM 711 N N . ALA A 1 90 ? 4.206 0.014 -21.615 1.00 97.06 90 ALA A N 1
ATOM 712 C CA . ALA A 1 90 ? 3.509 0.184 -22.881 1.00 97.06 90 ALA A CA 1
ATOM 713 C C . ALA A 1 90 ? 3.313 -1.166 -23.595 1.00 97.06 90 ALA A C 1
ATOM 715 O O . ALA A 1 90 ? 2.210 -1.482 -24.044 1.00 97.06 90 ALA A O 1
ATOM 716 N N . ASP A 1 91 ? 4.358 -1.994 -23.648 1.00 97.81 91 ASP A N 1
ATOM 717 C CA . ASP A 1 91 ? 4.325 -3.302 -24.306 1.00 97.81 91 ASP A CA 1
ATOM 718 C C . ASP A 1 91 ? 3.456 -4.340 -23.577 1.00 97.81 91 ASP A C 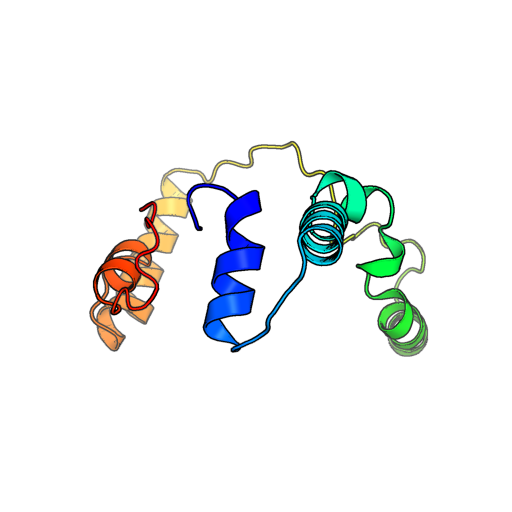1
ATOM 720 O O . ASP A 1 91 ? 2.790 -5.154 -24.212 1.00 97.81 91 ASP A O 1
ATOM 724 N N . THR A 1 92 ? 3.420 -4.302 -22.244 1.00 96.44 92 THR A N 1
ATOM 725 C CA . THR A 1 92 ? 2.764 -5.345 -21.439 1.00 96.44 92 THR A CA 1
ATOM 726 C C . THR A 1 92 ? 1.370 -4.939 -20.971 1.00 96.44 92 THR A C 1
ATOM 728 O O . THR A 1 92 ? 0.385 -5.630 -21.240 1.00 96.44 92 THR A O 1
ATOM 731 N N . VAL A 1 93 ? 1.268 -3.815 -20.267 1.00 96.31 93 VAL A N 1
ATOM 732 C CA . VAL A 1 93 ? 0.042 -3.373 -19.603 1.00 96.31 93 VAL A CA 1
ATOM 733 C C . VAL A 1 93 ? -0.829 -2.589 -20.570 1.00 96.31 93 VAL A C 1
ATOM 735 O O . VAL A 1 93 ? -1.999 -2.928 -20.737 1.00 96.31 93 VAL A O 1
ATOM 738 N N . GLN A 1 94 ? -0.276 -1.579 -21.245 1.00 96.88 94 GLN A N 1
ATOM 739 C CA . GLN A 1 94 ? -1.071 -0.715 -22.118 1.00 96.88 94 GLN A CA 1
ATOM 740 C C . GLN A 1 94 ? -1.608 -1.480 -23.329 1.00 96.88 94 GLN A C 1
ATOM 742 O O . GLN A 1 94 ? -2.796 -1.376 -23.617 1.00 96.88 94 GLN A O 1
ATOM 747 N N . LYS A 1 95 ? -0.792 -2.299 -24.007 1.00 96.69 95 LYS A N 1
ATOM 748 C CA . LYS A 1 95 ? -1.273 -3.119 -25.136 1.00 96.69 95 LYS A CA 1
ATOM 749 C C . LYS A 1 95 ? -2.412 -4.065 -24.750 1.00 96.69 95 LYS A C 1
ATOM 751 O O . LYS A 1 95 ? -3.310 -4.286 -25.555 1.00 96.69 95 LYS A O 1
ATOM 756 N N . ARG A 1 96 ? -2.381 -4.633 -23.539 1.00 96.81 96 ARG A N 1
ATOM 757 C CA . ARG A 1 96 ? -3.377 -5.618 -23.088 1.00 96.81 96 ARG A CA 1
ATOM 758 C C . ARG A 1 96 ? -4.623 -4.987 -22.472 1.00 96.81 96 ARG A C 1
ATOM 760 O O . ARG A 1 96 ? -5.716 -5.505 -22.666 1.00 96.81 96 ARG A O 1
ATOM 767 N N . LEU A 1 97 ? -4.450 -3.935 -21.675 1.00 95.69 97 LEU A N 1
ATOM 768 C CA . LEU A 1 97 ? -5.504 -3.358 -20.836 1.00 95.69 97 LEU A CA 1
ATOM 769 C C . LEU A 1 97 ? -5.922 -1.947 -21.272 1.00 95.69 97 LEU A C 1
ATOM 771 O O . LEU A 1 97 ? -6.904 -1.429 -20.756 1.00 95.69 97 LEU A O 1
ATOM 775 N N .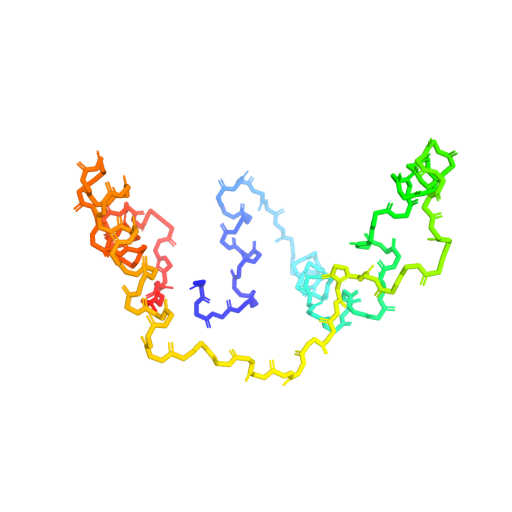 GLY A 1 98 ? -5.194 -1.316 -22.195 1.00 96.69 98 GLY A N 1
ATOM 776 C CA . GLY A 1 98 ? -5.500 0.016 -22.723 1.00 96.69 98 GLY A CA 1
ATOM 777 C C . GLY A 1 98 ? -5.085 1.188 -21.828 1.00 96.69 98 GLY A C 1
ATOM 778 O O . GLY A 1 98 ? -5.346 2.333 -22.183 1.00 96.69 98 GLY A O 1
ATOM 779 N N . PHE A 1 99 ? -4.434 0.944 -20.684 1.00 96.50 99 PHE A N 1
ATOM 780 C CA . PHE A 1 99 ? -4.076 1.998 -19.729 1.00 96.50 99 PHE A CA 1
ATOM 781 C C . PHE A 1 99 ? -2.604 2.414 -19.834 1.00 96.50 99 PHE A C 1
ATOM 783 O O . PHE A 1 99 ? -1.699 1.629 -19.557 1.00 96.50 99 PHE A O 1
ATOM 790 N N . GLU A 1 100 ? -2.376 3.686 -20.162 1.00 94.25 100 GLU A N 1
ATOM 791 C CA . GLU A 1 100 ? -1.049 4.327 -20.256 1.00 94.25 100 GLU A CA 1
ATOM 792 C C . GLU A 1 100 ? -0.316 4.439 -18.911 1.00 94.25 100 GLU A C 1
ATOM 794 O O . GLU A 1 100 ? 0.898 4.592 -18.860 1.00 94.25 100 GLU A O 1
ATOM 799 N N . SER A 1 101 ? -1.050 4.379 -17.801 1.00 91.62 101 SER A N 1
ATOM 800 C CA . SER A 1 101 ? -0.488 4.469 -16.459 1.00 91.62 101 SER A CA 1
ATOM 801 C C . SER A 1 101 ? -1.439 3.875 -15.429 1.00 91.62 101 SER A C 1
ATOM 803 O O . SER A 1 101 ? -2.649 3.754 -15.649 1.00 91.62 101 SER A O 1
ATOM 805 N N . TYR A 1 102 ? -0.904 3.563 -14.250 1.00 88.75 102 TYR A N 1
ATOM 806 C CA . TYR A 1 102 ? -1.731 3.167 -13.114 1.00 88.75 102 TYR A CA 1
ATOM 807 C C . TYR A 1 102 ? -2.703 4.283 -12.688 1.00 88.75 102 TYR A C 1
ATOM 809 O O . TYR A 1 102 ? -3.820 4.000 -12.256 1.00 88.75 102 TYR A O 1
ATOM 817 N N . ALA A 1 103 ? -2.313 5.553 -12.849 1.00 89.06 103 ALA A N 1
ATOM 818 C CA . ALA A 1 103 ? -3.179 6.698 -12.577 1.00 89.06 103 ALA A CA 1
ATOM 819 C C . ALA A 1 103 ? -4.370 6.748 -13.551 1.00 89.06 103 ALA A C 1
ATOM 821 O O . ALA A 1 103 ? -5.510 6.897 -13.112 1.00 89.06 103 ALA A O 1
ATOM 822 N N . ALA A 1 104 ? -4.136 6.524 -14.851 1.00 91.19 104 ALA A N 1
ATOM 823 C CA . ALA A 1 104 ? -5.201 6.428 -15.852 1.00 91.19 104 ALA A CA 1
ATOM 824 C C . ALA A 1 104 ? -6.186 5.293 -15.530 1.00 91.19 104 ALA A C 1
ATOM 826 O O . ALA A 1 104 ? -7.398 5.512 -15.520 1.00 91.19 104 ALA A O 1
ATOM 827 N N . PHE A 1 105 ? -5.672 4.114 -15.162 1.00 91.50 105 PHE A N 1
ATOM 828 C CA . PHE A 1 105 ? -6.511 3.015 -14.685 1.00 91.50 105 PHE A CA 1
ATOM 829 C C . PHE A 1 105 ? -7.340 3.424 -13.460 1.00 91.50 105 PHE A C 1
ATOM 831 O O . PHE A 1 105 ? -8.561 3.274 -13.457 1.00 91.50 105 PHE A O 1
ATOM 838 N N . ARG A 1 106 ? -6.722 4.020 -12.436 1.00 87.56 106 ARG A N 1
ATOM 839 C CA . ARG A 1 106 ? -7.435 4.451 -11.224 1.00 87.56 106 ARG A CA 1
ATOM 840 C C . ARG A 1 106 ? -8.508 5.502 -11.481 1.00 87.56 106 ARG A C 1
ATOM 842 O O . ARG A 1 106 ? -9.512 5.492 -10.772 1.00 87.56 106 ARG A O 1
ATOM 849 N N . ARG A 1 107 ? -8.329 6.398 -12.453 1.00 88.69 107 ARG A N 1
ATOM 850 C CA . ARG A 1 107 ? -9.365 7.370 -12.844 1.00 88.69 107 ARG A CA 1
ATOM 851 C C . ARG A 1 107 ? -10.563 6.707 -13.523 1.00 88.69 107 ARG A C 1
ATOM 853 O O . ARG A 1 107 ? -11.670 7.209 -13.383 1.00 88.69 107 ARG A O 1
ATOM 860 N N . SER A 1 108 ? -10.361 5.572 -14.195 1.00 91.19 108 SER A N 1
ATOM 861 C CA . SER A 1 108 ? -11.447 4.831 -14.853 1.00 91.19 108 SER A CA 1
ATOM 862 C C . SER A 1 108 ? -12.370 4.074 -13.888 1.00 91.19 108 SER A C 1
ATOM 864 O O . SER A 1 108 ? -13.496 3.743 -14.247 1.00 91.19 108 SER A O 1
ATOM 866 N N . LEU A 1 109 ? -11.917 3.792 -12.660 1.00 89.38 109 LEU A N 1
ATOM 867 C CA . LEU A 1 109 ? -12.693 3.014 -11.693 1.00 89.38 109 LEU A CA 1
ATOM 868 C C . LEU A 1 109 ? -13.820 3.851 -11.055 1.00 89.38 109 LEU A C 1
ATOM 870 O O . LEU A 1 109 ? -13.580 5.010 -10.709 1.00 89.38 109 LEU A O 1
ATOM 874 N N . PRO A 1 110 ? -15.003 3.276 -10.769 1.00 88.56 110 PRO A N 1
ATOM 875 C CA . PRO A 1 110 ? -16.055 3.957 -10.012 1.00 88.56 110 PRO A CA 1
ATOM 876 C C . PRO A 1 110 ? -15.564 4.419 -8.639 1.00 88.56 110 PRO A C 1
ATOM 878 O O . PRO A 1 110 ? -14.799 3.704 -7.991 1.00 88.56 110 PRO A O 1
ATOM 881 N N . ASN A 1 111 ? -16.003 5.592 -8.177 1.00 83.25 111 ASN A N 1
ATOM 882 C CA . ASN A 1 111 ? -15.689 6.120 -6.844 1.00 83.25 111 ASN A CA 1
ATOM 883 C C . ASN A 1 111 ? -16.887 6.035 -5.898 1.00 83.25 111 ASN A C 1
ATOM 885 O O . ASN A 1 111 ? -17.350 7.050 -5.387 1.00 83.25 111 ASN A O 1
ATOM 889 N N . SER A 1 112 ? -17.391 4.818 -5.693 1.00 80.38 112 SER A N 1
ATOM 890 C CA . SER A 1 112 ? -18.600 4.557 -4.900 1.00 80.38 112 SER A CA 1
ATOM 891 C C . SER A 1 112 ? -18.518 5.066 -3.460 1.00 80.38 112 SER A C 1
ATOM 893 O O . SER A 1 112 ? -19.530 5.490 -2.925 1.00 80.38 112 SER A O 1
ATOM 895 N N . LEU A 1 113 ? -17.321 5.083 -2.870 1.00 77.44 113 LEU A N 1
ATOM 896 C CA . LEU A 1 113 ? -17.071 5.551 -1.500 1.00 77.44 113 LEU A CA 1
ATOM 897 C C . LEU A 1 113 ? -16.727 7.053 -1.422 1.00 77.44 113 LEU A C 1
ATOM 899 O O . LEU A 1 113 ? -16.241 7.530 -0.405 1.00 77.44 113 LEU A O 1
ATOM 903 N N . GLY A 1 114 ? -16.868 7.808 -2.521 1.00 75.75 114 GLY A N 1
ATOM 904 C CA . GLY A 1 114 ? -16.688 9.267 -2.527 1.00 75.75 114 GLY A CA 1
ATOM 905 C C . GLY A 1 114 ? -15.287 9.780 -2.162 1.00 75.75 114 GLY A C 1
ATOM 906 O O . GLY A 1 114 ? -15.109 10.976 -1.951 1.00 75.75 114 GLY A O 1
ATOM 907 N N . VAL A 1 115 ? -14.272 8.913 -2.093 1.00 78.75 115 VAL A N 1
ATOM 908 C CA . VAL A 1 115 ? -12.970 9.291 -1.532 1.00 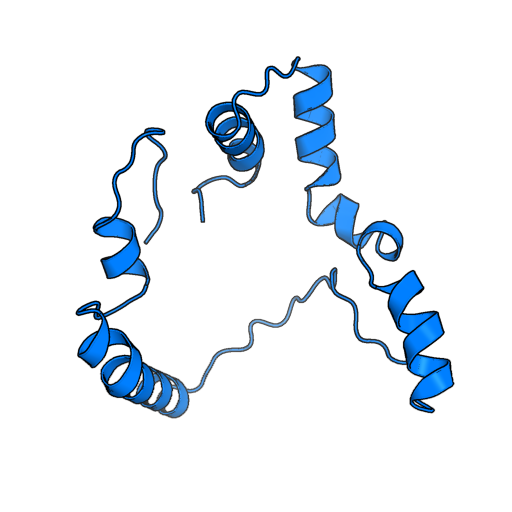78.75 115 VAL A CA 1
ATOM 909 C C . VAL A 1 115 ? -12.112 10.057 -2.532 1.00 78.75 115 VAL A C 1
ATOM 911 O O . VAL A 1 115 ? -12.004 9.676 -3.701 1.00 78.75 115 VAL A O 1
ATOM 914 N N . THR A 1 116 ? -11.428 11.103 -2.071 1.00 77.75 116 THR A N 1
ATOM 915 C CA . THR A 1 116 ? -10.480 11.858 -2.895 1.00 77.75 116 THR A CA 1
ATOM 916 C C . THR A 1 116 ? -9.283 10.991 -3.296 1.00 77.75 116 THR A C 1
ATOM 918 O O . THR A 1 116 ? -8.532 10.486 -2.454 1.00 77.75 116 THR A O 1
ATOM 921 N N . ARG A 1 117 ? -9.073 10.832 -4.607 1.00 72.75 117 ARG A N 1
ATOM 922 C CA . ARG A 1 117 ? -7.948 10.083 -5.183 1.00 72.75 117 ARG A CA 1
ATOM 923 C C . ARG A 1 117 ? -6.818 11.051 -5.533 1.00 72.75 117 ARG A C 1
ATOM 925 O O . ARG A 1 117 ? -7.050 12.005 -6.258 1.00 72.75 117 ARG A O 1
ATOM 932 N N . VAL A 1 118 ? -5.605 10.795 -5.042 1.00 67.12 118 VAL A N 1
ATOM 933 C CA . VAL A 1 118 ? -4.380 11.436 -5.574 1.00 67.12 118 VAL A CA 1
ATOM 934 C C . VAL A 1 118 ? -3.978 10.730 -6.858 1.00 67.12 118 VAL A C 1
ATOM 936 O O . VAL A 1 118 ? -4.097 9.503 -6.885 1.00 67.12 118 VAL A O 1
ATOM 939 N N . ASP A 1 119 ? -3.507 11.457 -7.866 1.00 57.03 119 ASP A N 1
ATOM 940 C CA . ASP A 1 119 ? -2.874 10.880 -9.060 1.00 57.03 119 ASP A CA 1
ATOM 941 C C . ASP A 1 119 ? -1.503 10.255 -8.754 1.00 57.03 119 ASP A C 1
ATOM 943 O O . ASP A 1 119 ? -0.728 10.845 -7.966 1.00 57.03 119 ASP A O 1
#

pLDDT: mean 84.76, std 11.34, range [49.62, 97.81]

Radius of gyration: 19.75 Å; chains: 1; bounding box: 42×38×46 Å

Secondary structure (DSSP, 8-state):
-BS-GGGHHHHHHHHHT----HHHHHHHHHHTSHHHHHH-HHHHS-HHHHHHHHHHHT--TT----TT-------PPPHHHHHHHHHHHIIIIIHHH--SSHHHHHHHS--TT-PPBP-